Protein AF-A0A7G1IVB3-F1 (afdb_monomer)

Mean predicted aligned error: 8.94 Å

Structure (mmCIF, N/CA/C/O backbone):
data_AF-A0A7G1IVB3-F1
#
_e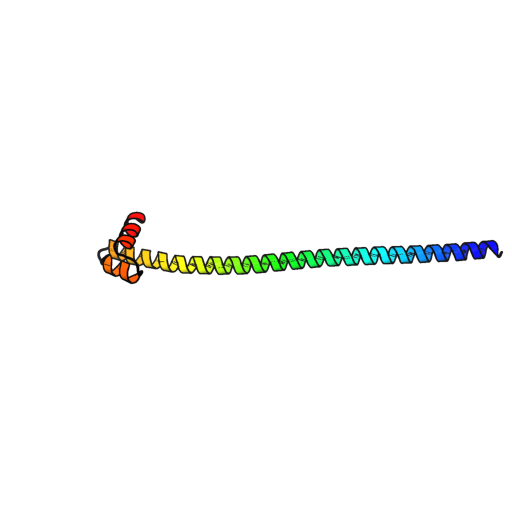ntry.id   AF-A0A7G1IVB3-F1
#
loop_
_atom_site.group_PDB
_atom_site.id
_atom_site.type_symbol
_atom_site.label_atom_id
_atom_site.label_alt_id
_atom_site.label_comp_id
_atom_site.label_asym_id
_atom_site.label_entity_id
_atom_site.label_seq_id
_atom_site.pdbx_PDB_ins_code
_atom_site.Cartn_x
_atom_site.Cartn_y
_atom_site.Cartn_z
_atom_site.occupancy
_atom_site.B_iso_or_equiv
_atom_site.auth_seq_id
_atom_site.auth_comp_id
_atom_site.auth_asym_id
_atom_site.auth_atom_id
_atom_site.pdbx_PDB_model_num
ATOM 1 N N . MET A 1 1 ? 46.970 3.910 -60.623 1.00 59.97 1 MET A N 1
ATOM 2 C CA . MET A 1 1 ? 45.615 3.324 -60.737 1.00 59.97 1 MET A CA 1
ATOM 3 C C . MET A 1 1 ? 45.331 2.323 -59.614 1.00 59.97 1 MET A C 1
ATOM 5 O O . MET A 1 1 ? 44.495 2.625 -58.779 1.00 59.97 1 MET A O 1
ATOM 9 N N . PHE A 1 2 ? 46.065 1.207 -59.491 1.00 60.31 2 PHE A N 1
ATOM 10 C CA . PHE A 1 2 ? 45.801 0.176 -58.461 1.00 60.31 2 PHE A CA 1
ATOM 11 C C . PHE A 1 2 ? 45.923 0.626 -56.986 1.00 60.31 2 PHE A C 1
ATOM 13 O O . PHE A 1 2 ? 45.246 0.075 -56.123 1.00 60.31 2 PHE A O 1
ATOM 20 N N . SER A 1 3 ? 46.752 1.627 -56.670 1.00 74.81 3 SER A N 1
ATOM 21 C CA . SER A 1 3 ? 46.978 2.102 -55.291 1.00 74.81 3 SER A CA 1
ATOM 22 C C . SER A 1 3 ? 45.893 3.039 -54.745 1.00 74.81 3 SER A C 1
ATOM 24 O O . SER A 1 3 ? 45.759 3.192 -53.535 1.00 74.81 3 SER A O 1
ATOM 26 N N . GLU A 1 4 ? 45.120 3.695 -55.610 1.00 78.81 4 GLU A N 1
ATOM 27 C CA . GLU A 1 4 ? 44.002 4.552 -55.189 1.00 78.81 4 GLU A CA 1
ATOM 28 C C . GLU A 1 4 ? 42.721 3.755 -54.994 1.00 78.81 4 GLU A C 1
ATOM 30 O O . GLU A 1 4 ? 41.970 4.019 -54.060 1.00 78.81 4 GLU A O 1
ATOM 35 N N . GLN A 1 5 ? 42.505 2.748 -55.838 1.00 84.06 5 GLN A N 1
ATOM 36 C CA . GLN A 1 5 ? 41.343 1.877 -55.742 1.00 84.06 5 GLN A CA 1
ATOM 37 C C . GLN A 1 5 ? 41.369 1.045 -54.453 1.00 84.06 5 GLN A C 1
ATOM 39 O O . GLN A 1 5 ? 40.388 1.057 -53.718 1.00 84.06 5 GLN A O 1
ATOM 44 N N . ARG A 1 6 ? 42.527 0.471 -54.092 1.00 84.06 6 ARG A N 1
ATOM 45 C CA . ARG A 1 6 ? 42.696 -0.220 -52.802 1.00 84.06 6 ARG A CA 1
ATOM 46 C C . ARG A 1 6 ? 42.478 0.685 -51.590 1.00 84.06 6 ARG A C 1
ATOM 48 O O . ARG A 1 6 ? 41.787 0.288 -50.663 1.00 84.06 6 ARG A O 1
ATOM 55 N N . ARG A 1 7 ? 42.976 1.928 -51.620 1.00 86.69 7 ARG A N 1
ATOM 56 C CA . ARG A 1 7 ? 42.722 2.895 -50.535 1.00 86.69 7 ARG A CA 1
ATOM 57 C C . ARG A 1 7 ? 41.236 3.221 -50.376 1.00 86.69 7 ARG A C 1
ATOM 59 O O . ARG A 1 7 ? 40.774 3.382 -49.254 1.00 86.69 7 ARG A O 1
ATOM 66 N N . ARG A 1 8 ? 40.486 3.325 -51.477 1.00 86.94 8 ARG A N 1
ATOM 67 C CA . ARG A 1 8 ? 39.034 3.567 -51.432 1.00 86.94 8 ARG A CA 1
ATOM 68 C C . ARG A 1 8 ? 38.263 2.360 -50.906 1.00 86.94 8 ARG A C 1
ATOM 70 O O . ARG A 1 8 ? 37.330 2.546 -50.137 1.00 86.94 8 ARG A O 1
ATOM 77 N N . GLU A 1 9 ? 38.652 1.152 -51.301 1.00 86.19 9 GLU A N 1
ATOM 78 C CA . GLU A 1 9 ? 38.057 -0.093 -50.797 1.00 86.19 9 GLU A CA 1
ATOM 79 C C . GLU A 1 9 ? 38.294 -0.250 -49.289 1.00 86.19 9 GLU A C 1
ATOM 81 O O . GLU A 1 9 ? 37.349 -0.497 -48.544 1.00 86.19 9 GLU A O 1
ATOM 86 N N . GLU A 1 10 ? 39.518 -0.002 -48.819 1.00 84.75 10 GLU A N 1
ATOM 87 C CA . GLU A 1 10 ? 39.855 -0.003 -47.389 1.00 84.75 10 GLU A CA 1
ATOM 88 C C . GLU A 1 10 ? 39.071 1.067 -46.613 1.00 84.75 10 GLU A C 1
ATOM 90 O O . GLU A 1 10 ? 38.531 0.789 -45.545 1.00 84.75 10 GLU A O 1
ATOM 95 N N . GLN A 1 11 ? 38.938 2.281 -47.157 1.00 88.75 11 GLN A N 1
ATOM 96 C CA . GLN A 1 11 ? 38.133 3.341 -46.537 1.00 88.75 11 GLN A CA 1
ATOM 97 C C . GLN A 1 11 ? 36.639 3.001 -46.479 1.00 88.75 11 GLN A C 1
ATOM 99 O O . GLN A 1 11 ? 35.984 3.316 -45.488 1.00 88.75 11 GLN A O 1
ATOM 104 N N . ALA A 1 12 ? 36.097 2.362 -47.517 1.00 90.25 12 ALA A N 1
ATOM 105 C CA . ALA A 1 12 ? 34.698 1.946 -47.549 1.00 90.25 12 ALA A CA 1
ATOM 106 C C . ALA A 1 12 ? 34.408 0.842 -46.521 1.00 90.25 12 ALA A C 1
ATOM 108 O O . ALA A 1 12 ? 33.379 0.896 -45.851 1.00 90.25 12 ALA A O 1
ATOM 109 N N . LEU A 1 13 ? 35.331 -0.112 -46.359 1.00 91.12 13 LEU A N 1
ATOM 110 C CA . LEU A 1 13 ? 35.256 -1.145 -45.321 1.00 91.12 13 LEU A CA 1
ATOM 111 C C . LEU A 1 13 ? 35.281 -0.527 -43.918 1.00 91.12 13 LEU A C 1
ATOM 113 O O . LEU A 1 13 ? 34.398 -0.804 -43.116 1.00 91.12 13 LEU A O 1
ATOM 117 N N . LEU A 1 14 ? 36.210 0.397 -43.653 1.00 92.12 14 LEU A N 1
ATOM 118 C CA . LEU A 1 14 ? 36.291 1.085 -42.359 1.00 92.12 14 LEU A CA 1
ATOM 119 C C . LEU A 1 14 ? 35.032 1.904 -42.041 1.00 92.12 14 LEU A C 1
ATOM 121 O O . LEU A 1 14 ? 34.577 1.922 -40.899 1.00 92.12 14 LEU A O 1
ATOM 125 N N . ALA A 1 15 ? 34.454 2.575 -43.039 1.00 92.88 15 ALA A N 1
ATOM 126 C CA . ALA A 1 15 ? 33.200 3.307 -42.871 1.00 92.88 15 ALA A CA 1
ATOM 127 C C . ALA A 1 15 ? 32.012 2.370 -42.596 1.00 92.88 15 ALA A C 1
ATOM 129 O O . ALA A 1 15 ? 31.146 2.707 -41.789 1.00 92.88 15 ALA A O 1
ATOM 130 N N . GLN A 1 16 ? 31.974 1.199 -43.240 1.00 93.06 16 GLN A N 1
ATOM 131 C CA . GLN A 1 16 ? 30.954 0.182 -42.994 1.00 93.06 16 GLN A CA 1
ATOM 132 C C . GLN A 1 16 ? 31.063 -0.392 -41.577 1.00 93.06 16 GLN A C 1
ATOM 134 O O . GLN A 1 16 ? 30.048 -0.469 -40.887 1.00 93.06 16 GLN A O 1
ATOM 139 N N . ASP A 1 17 ? 32.270 -0.743 -41.135 1.00 93.56 17 ASP A N 1
ATOM 140 C CA . ASP A 1 17 ? 32.511 -1.266 -39.787 1.00 93.56 17 ASP A CA 1
ATOM 141 C C . ASP A 1 17 ? 32.140 -0.228 -38.725 1.00 93.56 17 ASP A C 1
ATOM 143 O O . ASP A 1 17 ? 31.443 -0.543 -37.762 1.00 93.56 17 ASP A O 1
ATOM 147 N N . TYR A 1 18 ? 32.519 1.037 -38.938 1.00 94.25 18 TYR A N 1
ATOM 148 C CA . TYR A 1 18 ? 32.140 2.129 -38.046 1.00 94.25 18 TYR A CA 1
ATOM 149 C C . TYR A 1 18 ? 30.618 2.291 -37.959 1.00 94.25 18 TYR A C 1
ATOM 151 O O . TYR A 1 18 ? 30.071 2.332 -36.862 1.00 94.25 18 TYR A O 1
ATOM 159 N N . ALA A 1 19 ? 29.918 2.312 -39.098 1.00 95.50 19 ALA A N 1
ATOM 160 C CA . ALA A 1 19 ? 28.462 2.429 -39.123 1.00 95.50 19 ALA A CA 1
ATOM 161 C C . ALA A 1 19 ? 27.764 1.244 -38.433 1.00 95.50 19 ALA A C 1
ATOM 163 O O . ALA A 1 19 ? 26.765 1.439 -37.739 1.00 95.50 19 ALA A O 1
ATOM 164 N N . LEU A 1 20 ? 28.287 0.024 -38.597 1.00 95.81 20 LEU A N 1
ATOM 165 C CA . LEU A 1 20 ? 27.745 -1.167 -37.945 1.00 95.81 20 LEU A CA 1
ATOM 166 C C . LEU A 1 20 ? 27.935 -1.113 -36.425 1.00 95.81 20 LEU A C 1
ATOM 168 O O . LEU A 1 20 ? 27.002 -1.422 -35.682 1.00 95.81 20 LEU A O 1
ATOM 172 N N . GLU A 1 21 ? 29.118 -0.713 -35.963 1.00 95.06 21 GLU A N 1
ATOM 173 C CA . GLU A 1 21 ? 29.411 -0.578 -34.536 1.00 95.06 21 GLU A CA 1
ATOM 174 C C . GLU A 1 21 ? 28.592 0.550 -33.896 1.00 95.06 21 GLU A C 1
ATOM 176 O O . GLU A 1 21 ? 28.035 0.356 -32.816 1.00 95.06 21 GLU A O 1
ATOM 181 N N . THR A 1 22 ? 28.405 1.683 -34.583 1.00 95.31 22 THR A N 1
ATOM 182 C CA . THR A 1 22 ? 27.506 2.753 -34.122 1.00 95.31 22 THR A CA 1
ATOM 183 C C . THR A 1 22 ? 26.061 2.267 -34.025 1.00 95.31 22 THR A C 1
ATOM 185 O O . THR A 1 22 ? 25.441 2.417 -32.977 1.00 95.31 22 THR A O 1
ATOM 188 N N . ALA A 1 23 ? 25.539 1.604 -35.060 1.00 96.44 23 ALA A N 1
ATOM 189 C CA . ALA A 1 23 ? 24.172 1.082 -35.045 1.00 96.44 23 ALA A CA 1
ATOM 190 C C . ALA A 1 23 ? 23.954 0.032 -33.940 1.00 96.44 23 ALA A C 1
ATOM 192 O O . ALA A 1 23 ? 22.885 -0.021 -33.328 1.00 96.44 23 ALA A O 1
ATOM 193 N N . ARG A 1 24 ? 24.963 -0.802 -33.654 1.00 96.50 24 ARG A N 1
ATOM 194 C CA . ARG A 1 24 ? 24.925 -1.746 -32.527 1.00 96.50 24 ARG A CA 1
ATOM 195 C C . ARG A 1 24 ? 24.920 -1.030 -31.186 1.00 96.50 24 ARG A C 1
ATOM 197 O O . ARG A 1 24 ? 24.107 -1.386 -30.338 1.00 96.50 24 ARG A O 1
ATOM 204 N N . ALA A 1 25 ? 25.805 -0.054 -30.997 1.00 96.00 25 ALA A N 1
AT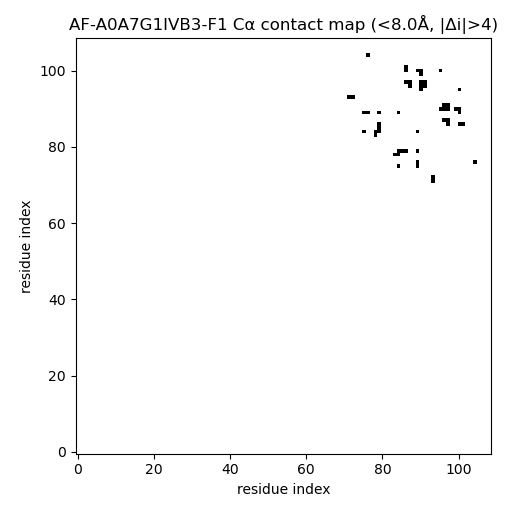OM 205 C CA . ALA A 1 25 ? 25.886 0.716 -29.762 1.00 96.00 25 ALA A CA 1
ATOM 206 C C . ALA A 1 25 ? 24.558 1.431 -29.475 1.00 96.00 25 ALA A C 1
ATOM 208 O O . ALA A 1 25 ? 23.990 1.243 -28.402 1.00 96.00 25 ALA A O 1
ATOM 209 N N . GLU A 1 26 ? 24.006 2.132 -30.468 1.00 96.19 26 GLU A N 1
ATOM 210 C CA . GLU A 1 26 ? 22.711 2.811 -30.362 1.00 96.19 26 GLU A CA 1
ATOM 211 C C . GLU A 1 26 ? 21.565 1.825 -30.101 1.00 96.19 26 GLU A C 1
ATOM 213 O O . GLU A 1 26 ? 20.694 2.081 -29.272 1.00 96.19 26 GLU A O 1
ATOM 218 N N . GLY A 1 27 ? 21.559 0.669 -30.773 1.00 97.31 27 GLY A N 1
ATOM 219 C CA . GLY A 1 27 ? 20.537 -0.356 -30.565 1.00 97.31 27 GLY A CA 1
ATOM 220 C C . GLY A 1 27 ? 20.562 -0.945 -29.152 1.00 97.31 27 GLY A C 1
ATOM 221 O O . GLY A 1 27 ? 19.506 -1.163 -28.554 1.00 97.31 27 GLY A O 1
ATOM 222 N N . VAL A 1 28 ? 21.757 -1.180 -28.603 1.00 97.00 28 VAL A N 1
ATOM 223 C CA . VAL A 1 28 ? 21.934 -1.657 -27.224 1.00 97.00 28 VAL A CA 1
ATOM 224 C C . VAL A 1 28 ? 21.526 -0.582 -26.225 1.00 97.00 28 VAL A C 1
ATOM 226 O O . VAL A 1 28 ? 20.788 -0.888 -25.291 1.00 97.00 28 VAL A O 1
ATOM 229 N N . GLU A 1 29 ? 21.957 0.661 -26.430 1.00 97.06 29 GLU A N 1
ATOM 230 C CA . GLU A 1 29 ? 21.618 1.790 -25.564 1.00 97.06 29 GLU A CA 1
ATOM 231 C C . GLU A 1 29 ? 20.102 2.010 -25.509 1.00 97.06 29 GLU A C 1
ATOM 233 O O . GLU A 1 29 ? 19.519 1.974 -24.427 1.00 97.06 29 GLU A O 1
ATOM 238 N N . GLN A 1 30 ? 19.436 2.090 -26.665 1.00 96.19 30 GLN A N 1
ATOM 239 C CA . GLN A 1 30 ? 17.980 2.239 -26.736 1.00 96.19 30 GLN A CA 1
ATOM 240 C C . GLN A 1 30 ? 17.238 1.045 -26.126 1.00 96.19 30 GLN A C 1
ATOM 242 O O . GLN A 1 30 ? 16.197 1.212 -25.489 1.00 96.19 30 GLN A O 1
ATOM 247 N N . GLY A 1 31 ? 17.735 -0.176 -26.343 1.00 97.62 31 GLY A N 1
ATOM 248 C CA . GLY A 1 31 ? 17.146 -1.381 -25.763 1.00 97.62 31 GLY A CA 1
ATOM 249 C C . GLY A 1 31 ? 17.238 -1.386 -24.238 1.00 97.62 31 GLY A C 1
ATOM 250 O O . GLY A 1 31 ? 16.258 -1.706 -23.562 1.00 97.62 31 GLY A O 1
ATOM 251 N N . LEU A 1 32 ? 18.394 -0.992 -23.703 1.00 97.50 32 LEU A N 1
ATOM 252 C CA . LEU A 1 32 ? 18.640 -0.910 -22.269 1.00 97.50 32 LEU A CA 1
ATOM 253 C C . LEU A 1 32 ? 17.805 0.199 -21.627 1.00 97.50 32 LEU A C 1
ATOM 255 O O . LEU A 1 32 ? 17.135 -0.057 -20.630 1.00 97.50 32 LEU A O 1
ATOM 259 N N . GLU A 1 33 ? 17.808 1.396 -22.211 1.00 97.12 33 GLU A N 1
ATOM 260 C CA . GLU A 1 33 ? 17.044 2.545 -21.723 1.00 97.12 33 GLU A CA 1
ATOM 261 C C . GLU A 1 33 ? 15.552 2.209 -21.655 1.00 97.12 33 GLU A C 1
ATOM 263 O O . GLU A 1 33 ? 14.955 2.264 -20.580 1.00 97.12 33 GLU A O 1
ATOM 268 N N . ARG A 1 34 ? 14.970 1.708 -22.754 1.00 96.12 34 ARG A N 1
ATOM 269 C CA . ARG A 1 34 ? 13.554 1.301 -22.784 1.00 96.12 34 ARG A CA 1
ATOM 270 C C . ARG A 1 34 ? 13.246 0.183 -21.795 1.00 96.12 34 ARG A C 1
ATOM 272 O O . ARG A 1 34 ? 12.189 0.198 -21.167 1.00 96.12 34 ARG A O 1
ATOM 279 N N . GLY A 1 35 ? 14.135 -0.802 -21.668 1.00 97.56 35 GLY A N 1
ATOM 280 C CA . GLY A 1 35 ? 13.963 -1.910 -20.731 1.00 97.56 35 GLY A CA 1
ATOM 281 C C . GLY A 1 35 ? 13.961 -1.442 -19.276 1.00 97.56 35 GLY A C 1
ATOM 282 O O . GLY A 1 35 ? 13.097 -1.850 -18.497 1.00 97.56 35 GLY A O 1
ATOM 283 N N . LEU A 1 36 ? 14.890 -0.553 -18.921 1.00 96.94 36 LEU A N 1
ATOM 284 C CA . LEU A 1 36 ? 15.006 0.017 -17.581 1.00 96.94 36 LEU A CA 1
ATOM 285 C C . LEU A 1 36 ? 13.841 0.947 -17.254 1.00 96.94 36 LEU A C 1
ATOM 287 O O . LEU A 1 36 ? 13.257 0.823 -16.178 1.00 96.94 36 LEU A O 1
ATOM 291 N N . GLU A 1 37 ? 13.478 1.850 -18.164 1.00 96.50 37 GLU A N 1
ATOM 292 C CA . GLU A 1 37 ? 12.346 2.757 -17.974 1.00 96.50 37 GLU A CA 1
ATOM 293 C C . GLU A 1 37 ? 11.047 1.983 -17.784 1.00 96.50 37 GLU A C 1
ATOM 295 O O . GLU A 1 37 ? 10.324 2.220 -16.815 1.00 96.50 37 GLU A O 1
ATOM 300 N N . ARG A 1 38 ? 10.783 1.005 -18.658 1.00 95.62 38 ARG A N 1
ATOM 301 C CA . ARG A 1 38 ? 9.579 0.179 -18.581 1.00 95.62 38 ARG A CA 1
ATOM 302 C C . ARG A 1 38 ? 9.545 -0.654 -17.307 1.00 95.62 38 ARG A C 1
ATOM 304 O O . ARG A 1 38 ? 8.549 -0.615 -16.593 1.00 95.62 38 ARG A O 1
ATOM 311 N N . GLY A 1 39 ? 10.632 -1.357 -16.987 1.00 97.25 39 GLY A N 1
ATOM 312 C CA . GLY A 1 39 ? 10.705 -2.173 -15.775 1.00 97.25 39 GLY A CA 1
ATOM 313 C C . GLY A 1 39 ? 10.548 -1.341 -14.500 1.00 97.25 39 GLY A C 1
ATOM 314 O O . GLY A 1 39 ? 9.872 -1.758 -13.560 1.00 97.25 39 GLY A O 1
ATOM 315 N N . ARG A 1 40 ? 11.114 -0.129 -14.477 1.00 97.31 40 ARG A N 1
ATOM 316 C CA . ARG A 1 40 ? 10.955 0.804 -13.359 1.00 97.31 40 ARG A CA 1
ATOM 317 C C . ARG A 1 40 ? 9.525 1.331 -13.258 1.00 97.31 40 ARG A C 1
ATOM 3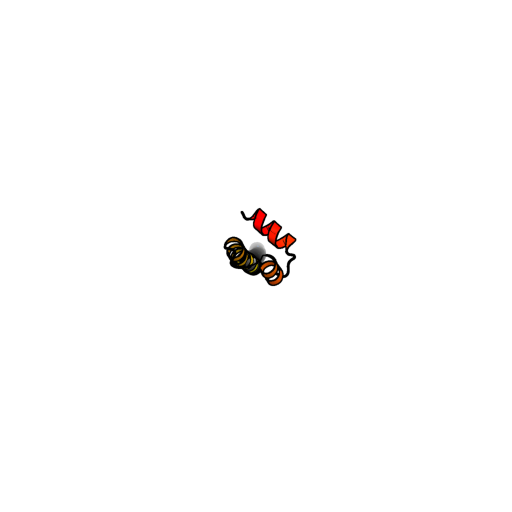19 O O . ARG A 1 40 ? 8.989 1.358 -12.154 1.00 97.31 40 ARG A O 1
ATOM 326 N N . ALA A 1 41 ? 8.926 1.755 -14.369 1.00 95.88 41 ALA A N 1
ATOM 327 C CA . ALA A 1 41 ? 7.558 2.265 -14.393 1.00 95.88 41 ALA A CA 1
ATOM 328 C C . ALA A 1 41 ? 6.561 1.192 -13.934 1.00 95.88 41 ALA A C 1
ATOM 330 O O . ALA A 1 41 ? 5.818 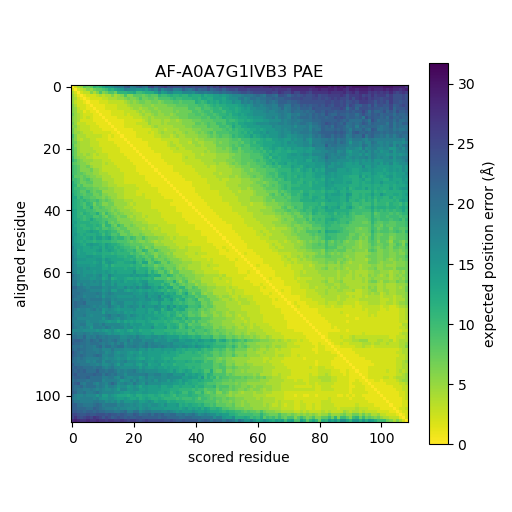1.427 -12.984 1.00 95.88 41 ALA A O 1
ATOM 331 N N . GLU A 1 42 ? 6.627 -0.007 -14.522 1.00 95.81 42 GLU A N 1
ATOM 332 C CA . GLU A 1 42 ? 5.761 -1.136 -14.164 1.00 95.81 42 GLU A CA 1
ATOM 333 C C . GLU A 1 42 ? 5.966 -1.562 -12.702 1.00 95.81 42 GLU A C 1
ATOM 335 O O . GLU A 1 42 ? 4.998 -1.802 -11.983 1.00 95.81 42 GLU A O 1
ATOM 340 N N . GLY A 1 43 ? 7.215 -1.612 -12.226 1.00 97.00 43 GLY A N 1
ATOM 341 C CA . GLY A 1 43 ? 7.515 -1.967 -10.838 1.00 97.00 43 GLY A CA 1
ATOM 342 C C . GLY A 1 43 ? 6.970 -0.957 -9.825 1.00 97.00 43 GLY A C 1
ATOM 343 O O . GLY A 1 43 ? 6.424 -1.351 -8.793 1.00 97.00 43 GLY A O 1
ATOM 344 N N . ILE A 1 44 ? 7.085 0.343 -10.118 1.00 96.69 44 ILE A N 1
ATOM 345 C CA . ILE A 1 44 ? 6.539 1.407 -9.266 1.00 96.69 44 ILE A CA 1
ATOM 346 C C . ILE A 1 44 ? 5.012 1.370 -9.276 1.00 96.69 44 ILE A C 1
ATOM 348 O O . ILE A 1 44 ? 4.402 1.430 -8.211 1.00 96.69 44 ILE A O 1
ATOM 352 N N . GLU A 1 45 ? 4.398 1.254 -10.452 1.00 96.06 45 GLU A N 1
ATOM 353 C CA . GLU A 1 45 ? 2.943 1.216 -10.598 1.00 96.06 45 GLU A CA 1
ATOM 354 C C . GLU A 1 45 ? 2.344 0.028 -9.840 1.00 96.06 45 GLU A C 1
ATOM 356 O O . GLU A 1 45 ? 1.491 0.221 -8.974 1.00 96.06 45 GLU A O 1
ATOM 361 N N . GLN A 1 46 ? 2.867 -1.182 -10.062 1.00 94.62 46 GLN A N 1
ATOM 362 C CA . GLN A 1 46 ? 2.397 -2.384 -9.370 1.00 94.62 46 GLN A CA 1
ATOM 363 C C . GLN A 1 46 ? 2.632 -2.312 -7.859 1.00 94.62 46 GLN A C 1
ATOM 365 O O . GLN A 1 46 ? 1.774 -2.727 -7.079 1.00 94.62 46 GLN A O 1
ATOM 370 N N . GLY A 1 47 ? 3.787 -1.795 -7.429 1.00 96.75 47 GLY A N 1
ATOM 371 C CA . GLY A 1 47 ? 4.103 -1.643 -6.010 1.00 96.75 47 GLY A CA 1
ATOM 372 C C . GLY A 1 47 ? 3.160 -0.667 -5.305 1.00 96.75 47 GLY A C 1
ATOM 373 O O . GLY A 1 47 ? 2.654 -0.968 -4.224 1.00 96.75 47 GLY A O 1
ATOM 374 N N . LEU A 1 48 ? 2.883 0.480 -5.931 1.00 96.38 48 LEU A N 1
ATOM 375 C CA . LEU A 1 48 ? 1.966 1.486 -5.397 1.00 96.38 48 LEU A CA 1
ATOM 376 C C . LEU A 1 48 ? 0.519 0.999 -5.393 1.00 96.38 48 LEU A C 1
ATOM 378 O O . LEU A 1 48 ? -0.184 1.205 -4.406 1.00 96.38 48 LEU A O 1
ATOM 382 N N . GLU A 1 49 ? 0.069 0.360 -6.472 1.00 95.50 49 GLU A N 1
ATOM 383 C CA . GLU A 1 49 ? -1.297 -0.143 -6.571 1.00 95.50 49 GLU A CA 1
ATOM 384 C C . GLU A 1 49 ? -1.572 -1.206 -5.504 1.00 95.50 49 GLU A C 1
ATOM 386 O O . GLU A 1 49 ? -2.543 -1.076 -4.756 1.00 95.50 49 GLU A O 1
ATOM 391 N N . ARG A 1 50 ? -0.677 -2.195 -5.365 1.00 93.94 50 ARG A N 1
ATOM 392 C CA . ARG A 1 50 ? -0.793 -3.243 -4.339 1.00 93.94 50 ARG A CA 1
ATOM 393 C C . ARG A 1 50 ? -0.719 -2.667 -2.933 1.00 93.94 50 ARG A C 1
ATOM 395 O O . ARG A 1 50 ? -1.617 -2.911 -2.135 1.00 93.94 50 ARG A O 1
ATOM 402 N N . GLY A 1 51 ? 0.288 -1.840 -2.650 1.00 96.31 51 GLY A N 1
ATOM 403 C CA . GLY A 1 51 ? 0.450 -1.234 -1.328 1.00 96.31 51 GLY A CA 1
ATOM 404 C C . GLY A 1 51 ? -0.745 -0.364 -0.927 1.00 96.31 51 GLY A C 1
ATOM 405 O O . GLY A 1 51 ? -1.173 -0.388 0.227 1.00 96.31 51 GLY A O 1
ATOM 406 N N . ARG A 1 52 ? -1.336 0.371 -1.879 1.00 96.25 52 ARG A N 1
ATOM 407 C CA . ARG A 1 52 ? -2.547 1.159 -1.630 1.00 96.25 52 ARG A CA 1
ATOM 408 C C . ARG A 1 52 ? -3.764 0.266 -1.410 1.00 96.25 52 ARG A C 1
ATOM 410 O O . ARG A 1 52 ? -4.523 0.539 -0.488 1.00 96.25 52 ARG A O 1
ATOM 417 N N . ALA A 1 53 ? -3.969 -0.751 -2.247 1.00 94.62 53 ALA A N 1
ATOM 418 C CA . ALA A 1 53 ? -5.104 -1.660 -2.121 1.00 94.62 53 ALA A CA 1
ATOM 419 C C . ALA A 1 53 ? -5.087 -2.375 -0.763 1.00 94.62 53 ALA A C 1
ATOM 421 O O . ALA A 1 53 ? -6.047 -2.261 -0.004 1.00 94.62 53 ALA A O 1
ATOM 422 N N . GLU A 1 54 ? -3.959 -2.995 -0.413 1.00 94.06 54 GLU A N 1
ATOM 423 C CA . GLU A 1 54 ? -3.782 -3.698 0.860 1.00 94.06 54 GLU A CA 1
ATOM 424 C C . GLU A 1 54 ? -3.906 -2.747 2.058 1.00 94.06 54 GLU A C 1
ATOM 426 O O . GLU A 1 54 ? -4.571 -3.061 3.045 1.00 94.06 54 GLU A O 1
ATOM 431 N N . GLY A 1 55 ? -3.304 -1.555 1.975 1.00 96.12 55 GLY A N 1
ATOM 432 C CA . GLY A 1 55 ? -3.373 -0.562 3.046 1.00 96.12 55 GLY A CA 1
ATOM 433 C C . GLY A 1 55 ? -4.790 -0.037 3.289 1.00 96.12 55 GLY A C 1
ATOM 434 O O . GLY A 1 55 ? -5.198 0.127 4.440 1.00 96.12 55 GLY A O 1
ATOM 435 N N . VAL A 1 56 ? -5.554 0.208 2.220 1.00 96.06 56 VAL A N 1
ATOM 436 C CA . VAL A 1 56 ? -6.953 0.649 2.317 1.00 96.06 56 VAL A CA 1
ATOM 437 C C . VAL A 1 56 ? -7.835 -0.464 2.865 1.00 96.06 56 VAL A C 1
ATOM 439 O O . VAL A 1 56 ? -8.629 -0.200 3.762 1.00 96.06 56 VAL A O 1
ATOM 442 N N . GLU A 1 57 ? -7.688 -1.691 2.370 1.00 94.56 57 GLU A N 1
ATOM 443 C CA . GLU A 1 57 ? -8.481 -2.836 2.820 1.00 94.56 57 GLU A CA 1
ATOM 444 C C . GLU A 1 57 ? -8.262 -3.109 4.313 1.00 94.56 57 GLU A C 1
ATOM 446 O O . GLU A 1 57 ? -9.216 -3.076 5.091 1.00 94.56 57 GLU A O 1
ATOM 451 N N . GLN A 1 58 ? -7.004 -3.244 4.743 1.00 93.44 58 GLN A N 1
ATOM 452 C CA . GLN A 1 58 ? -6.678 -3.485 6.152 1.00 93.44 58 GLN A CA 1
ATOM 453 C C . GLN A 1 58 ? -7.086 -2.313 7.050 1.00 93.44 58 GLN A C 1
ATOM 455 O O . GLN A 1 58 ? -7.547 -2.512 8.176 1.00 93.44 58 GLN A O 1
ATOM 460 N N . GLY A 1 59 ? -6.896 -1.076 6.581 1.00 95.56 59 GLY A N 1
ATOM 461 C CA . GLY A 1 59 ? -7.284 0.119 7.324 1.00 95.56 59 GLY A CA 1
ATOM 462 C C . GLY A 1 59 ? -8.797 0.210 7.515 1.00 95.56 59 GLY A C 1
ATOM 463 O O . GLY A 1 59 ? -9.263 0.509 8.616 1.00 95.56 59 GLY A O 1
ATOM 464 N N . LEU A 1 60 ? -9.561 -0.084 6.462 1.00 95.44 60 LEU A N 1
ATOM 465 C CA . LEU A 1 60 ? -11.017 -0.060 6.487 1.00 95.44 60 LEU A CA 1
ATOM 466 C C . LEU A 1 60 ? -11.581 -1.187 7.352 1.00 95.44 60 LEU A C 1
ATOM 468 O O . LEU A 1 60 ? -12.456 -0.923 8.170 1.00 95.44 60 LEU A O 1
ATOM 472 N N . GLU A 1 61 ? -11.076 -2.412 7.215 1.00 94.31 61 GLU A N 1
ATOM 473 C CA . GLU A 1 61 ? -11.523 -3.558 8.009 1.00 94.31 61 GLU A CA 1
ATOM 474 C C . GLU A 1 61 ? -11.309 -3.304 9.506 1.00 94.31 61 GLU A C 1
ATOM 476 O O . GLU A 1 61 ? -12.268 -3.319 10.280 1.00 94.31 61 GLU A O 1
ATOM 481 N N . ARG A 1 62 ? -10.086 -2.923 9.902 1.00 93.00 62 ARG A N 1
ATOM 482 C CA . ARG A 1 62 ? -9.773 -2.582 11.300 1.00 93.00 62 ARG A CA 1
ATOM 483 C C . ARG A 1 62 ? -10.595 -1.399 11.801 1.00 93.00 62 ARG A C 1
ATOM 485 O O . ARG A 1 62 ? -11.047 -1.402 12.944 1.00 93.00 62 ARG A O 1
ATOM 492 N N . GLY A 1 63 ? -10.782 -0.378 10.964 1.00 94.50 63 GLY A N 1
ATOM 493 C CA . GLY A 1 63 ? -11.584 0.796 11.300 1.00 94.50 63 GLY A CA 1
ATOM 494 C C . GLY A 1 63 ? -13.057 0.454 11.523 1.00 94.50 63 GLY A C 1
ATOM 495 O O . GLY A 1 63 ? -13.658 0.928 12.485 1.00 94.50 63 GLY A O 1
ATOM 496 N N . LEU A 1 64 ? -13.632 -0.400 10.676 1.00 93.25 64 LEU A N 1
ATOM 497 C CA . LEU A 1 64 ? -15.018 -0.847 10.787 1.00 93.25 64 LEU A CA 1
ATOM 498 C C . LEU A 1 64 ? -15.230 -1.779 11.979 1.00 93.25 64 LEU A C 1
ATOM 500 O O . LEU A 1 64 ? -16.220 -1.618 12.688 1.00 93.25 64 LEU A O 1
ATOM 504 N N . GLU A 1 65 ? -14.332 -2.734 12.222 1.00 91.19 65 GLU A N 1
ATOM 505 C CA . GLU A 1 65 ? -14.410 -3.602 13.403 1.00 91.19 65 GLU A CA 1
ATOM 506 C C . GLU A 1 65 ? -14.339 -2.786 14.689 1.00 91.19 65 GLU A C 1
ATOM 508 O O . GLU A 1 65 ? -15.218 -2.895 15.548 1.00 91.19 65 GLU A O 1
ATOM 513 N N . ARG A 1 66 ? -13.350 -1.894 14.783 1.00 90.31 66 ARG A N 1
ATOM 514 C CA . ARG A 1 66 ? -13.205 -0.998 15.927 1.00 90.31 66 ARG A CA 1
ATOM 515 C C . ARG A 1 66 ? -14.426 -0.097 16.091 1.00 90.31 66 ARG A C 1
ATOM 517 O O . ARG A 1 66 ? -14.954 -0.000 17.192 1.00 90.31 66 ARG A O 1
ATOM 524 N N . GLY A 1 67 ? -14.924 0.491 15.005 1.00 92.19 67 GLY A N 1
ATOM 525 C CA . GLY A 1 67 ? -16.112 1.343 15.024 1.00 92.19 67 GLY A CA 1
ATOM 526 C C . GLY A 1 67 ? -17.387 0.605 15.445 1.00 92.19 67 GLY A C 1
ATOM 527 O O . GLY A 1 67 ? -18.220 1.180 16.140 1.00 92.19 67 GLY A O 1
ATOM 528 N N . LYS A 1 68 ? -17.540 -0.678 15.091 1.00 90.19 68 LYS A N 1
ATOM 529 C CA . LYS A 1 68 ? -18.662 -1.509 15.558 1.00 90.19 68 LYS A CA 1
ATOM 530 C C . LYS A 1 68 ? -18.589 -1.766 17.061 1.00 90.19 68 LYS A C 1
ATOM 532 O O . LYS A 1 68 ? -19.607 -1.639 17.736 1.00 90.19 68 LYS A O 1
ATOM 537 N N . VAL A 1 69 ? -17.408 -2.103 17.581 1.00 87.88 69 VAL A N 1
ATOM 538 C CA . VAL A 1 69 ? -17.208 -2.345 19.019 1.00 87.88 69 VAL A CA 1
ATOM 539 C C . VAL A 1 69 ? -17.388 -1.051 19.815 1.00 87.88 69 VAL A C 1
ATOM 541 O O . VAL A 1 69 ? -18.165 -1.023 20.765 1.00 87.88 69 VAL A O 1
ATOM 544 N N . GLU A 1 70 ? -16.739 0.038 19.395 1.00 89.62 70 GLU A N 1
ATOM 545 C CA . GLU A 1 70 ? -16.849 1.351 20.044 1.00 89.62 70 GLU A CA 1
ATOM 546 C C . GLU A 1 70 ? -18.279 1.904 19.966 1.00 89.62 70 GLU A C 1
ATOM 548 O O . GLU A 1 70 ? -18.799 2.408 20.958 1.00 89.62 70 GLU A O 1
ATOM 553 N N . GLY A 1 71 ? -18.954 1.760 18.822 1.00 92.44 71 GLY A N 1
ATOM 554 C CA . GLY A 1 71 ? -20.349 2.169 18.653 1.00 92.44 71 GLY A CA 1
ATOM 555 C C . GLY A 1 71 ? -21.320 1.343 19.498 1.00 92.44 71 GLY A C 1
ATOM 556 O O . GLY A 1 71 ? -22.231 1.902 20.111 1.00 92.44 71 GLY A O 1
ATOM 557 N N . GLY A 1 72 ? -21.103 0.026 19.584 1.00 91.94 72 GLY A N 1
ATOM 558 C CA . GLY A 1 72 ? -21.864 -0.864 20.461 1.00 91.94 72 GLY A CA 1
ATOM 559 C C . GLY A 1 72 ? -21.693 -0.497 21.935 1.00 91.94 72 GLY A C 1
ATOM 560 O O . GLY A 1 72 ? -22.684 -0.370 22.656 1.00 91.94 72 GLY A O 1
ATOM 561 N N . PHE A 1 73 ? -20.455 -0.230 22.362 1.00 93.62 73 PHE A N 1
ATOM 562 C CA . PHE A 1 73 ? -20.179 0.281 23.702 1.00 93.62 73 PHE A CA 1
ATOM 563 C C . PHE A 1 73 ? -20.869 1.625 23.947 1.00 93.62 73 PHE A C 1
ATOM 565 O O . PHE A 1 73 ? -21.582 1.756 24.935 1.00 93.62 73 PHE A O 1
ATOM 572 N N . ALA A 1 74 ? -20.733 2.599 23.043 1.00 93.44 74 ALA A N 1
ATOM 573 C CA . ALA A 1 74 ? -21.339 3.920 23.199 1.00 93.44 74 ALA A CA 1
ATOM 574 C C . ALA A 1 74 ? -22.870 3.848 23.323 1.00 93.44 74 ALA A C 1
ATOM 576 O O . ALA A 1 74 ? -23.465 4.542 24.150 1.00 93.4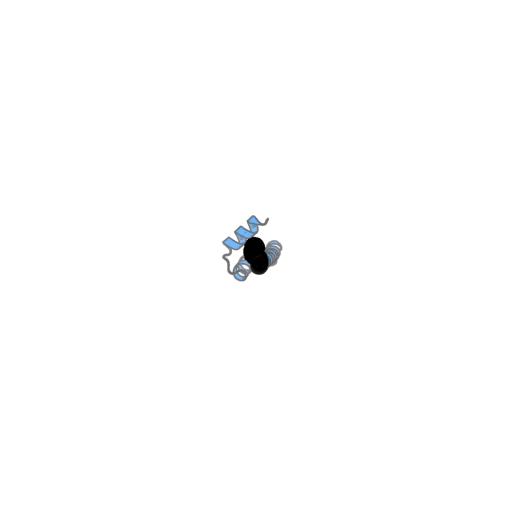4 74 ALA A O 1
ATOM 577 N N . MET A 1 75 ? -23.517 2.979 22.540 1.00 94.38 75 MET A N 1
ATOM 578 C CA . MET A 1 75 ? -24.956 2.738 22.640 1.00 94.38 75 MET A CA 1
ATOM 579 C C . MET A 1 75 ? -25.338 2.185 24.017 1.00 94.38 75 MET A C 1
ATOM 581 O O . MET A 1 75 ? -26.246 2.717 24.656 1.00 94.38 75 MET A O 1
ATOM 585 N N . LEU A 1 76 ? -24.645 1.147 24.492 1.00 94.25 76 LEU A N 1
ATOM 586 C CA . LEU A 1 76 ? -24.932 0.530 25.789 1.00 94.25 76 LEU A CA 1
ATOM 587 C C . LEU A 1 76 ? -24.611 1.470 26.956 1.00 94.25 76 LEU A C 1
ATOM 589 O O . LEU A 1 76 ? -25.418 1.593 27.873 1.00 94.25 76 LEU A O 1
ATOM 593 N N . ALA A 1 77 ? -23.500 2.201 26.889 1.00 94.12 77 ALA A N 1
ATOM 594 C CA . ALA A 1 77 ? -23.123 3.205 27.877 1.00 94.12 77 ALA A CA 1
ATOM 595 C C . ALA A 1 77 ? -24.189 4.304 27.998 1.00 94.12 77 ALA A C 1
ATOM 597 O O . ALA A 1 77 ? -24.540 4.702 29.106 1.00 94.12 77 ALA A O 1
ATOM 598 N N . ASN A 1 78 ? -24.771 4.756 26.882 1.00 94.25 78 ASN A N 1
ATOM 599 C CA . ASN A 1 78 ? -25.868 5.725 26.910 1.00 94.25 78 ASN A CA 1
ATOM 600 C C . ASN A 1 78 ? -27.122 5.179 27.606 1.00 94.25 78 ASN A C 1
ATOM 602 O O . ASN A 1 78 ? -27.753 5.908 28.369 1.00 94.25 78 ASN A O 1
ATOM 606 N N . LEU A 1 79 ? -27.478 3.912 27.375 1.00 94.94 79 LEU A N 1
ATOM 607 C CA . LEU A 1 79 ? -28.618 3.279 28.048 1.00 94.94 79 LEU A CA 1
ATOM 608 C C . LEU A 1 79 ? -28.373 3.121 29.552 1.00 94.94 79 LEU A C 1
ATOM 610 O O . LEU A 1 79 ? -29.280 3.369 30.347 1.00 94.94 79 LEU A O 1
ATOM 614 N N . VAL A 1 80 ? -27.145 2.767 29.938 1.00 95.19 80 VAL A N 1
ATOM 615 C CA . VAL A 1 80 ? -26.736 2.655 31.343 1.00 95.19 80 VAL A CA 1
ATOM 616 C C . VAL A 1 80 ? -26.789 4.014 32.039 1.00 95.19 80 VAL A C 1
ATOM 618 O O . VAL A 1 80 ? -27.407 4.137 33.093 1.00 95.19 80 VAL A O 1
ATOM 621 N N . ARG A 1 81 ? -26.261 5.073 31.412 1.00 92.62 81 ARG A N 1
ATOM 622 C CA . ARG A 1 81 ? -26.317 6.445 31.954 1.00 92.62 81 ARG A CA 1
ATOM 623 C C . ARG A 1 81 ? -27.738 6.981 32.108 1.00 92.62 81 ARG A C 1
ATOM 625 O O . ARG A 1 81 ? -28.005 7.756 33.018 1.00 92.62 81 ARG A O 1
ATOM 632 N N . GLN A 1 82 ? -28.657 6.570 31.237 1.00 94.38 82 GLN A N 1
ATOM 633 C CA . GLN A 1 82 ? -30.077 6.921 31.342 1.00 94.38 82 GLN A CA 1
ATOM 634 C C . GLN A 1 82 ? -30.827 6.080 32.391 1.00 94.38 82 GLN A C 1
ATOM 636 O O . GLN A 1 82 ? -32.024 6.280 32.586 1.00 94.38 82 GLN A O 1
ATOM 641 N N . GLY A 1 83 ? -30.155 5.127 33.048 1.00 93.75 83 GLY A N 1
ATOM 642 C CA . GLY A 1 83 ? -30.769 4.199 33.998 1.00 93.75 83 GLY A CA 1
ATOM 643 C C . GLY A 1 83 ? -31.716 3.187 33.345 1.00 93.75 83 GLY A C 1
ATOM 644 O O . GLY A 1 83 ? -32.508 2.555 34.039 1.00 93.75 83 GLY A O 1
ATOM 645 N N . LEU A 1 84 ? -31.662 3.038 32.016 1.00 95.31 84 LEU A N 1
ATOM 646 C CA . LEU A 1 84 ? -32.523 2.130 31.249 1.00 95.31 84 LEU A CA 1
ATOM 647 C C . LEU A 1 84 ? -31.975 0.701 31.203 1.00 95.31 84 LEU A C 1
ATOM 649 O O . LEU A 1 84 ? -3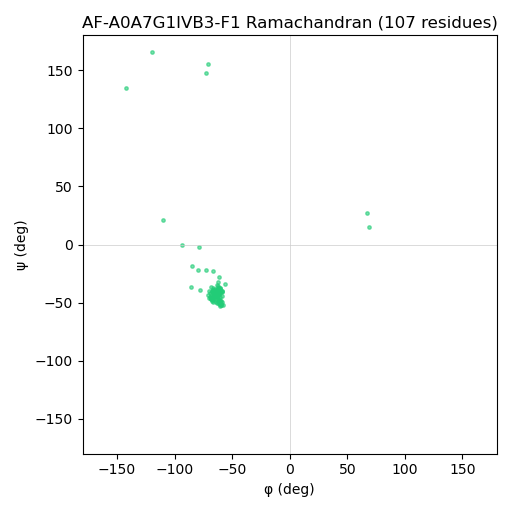2.713 -0.229 30.878 1.00 95.31 84 LEU A O 1
ATOM 653 N N . LEU A 1 85 ? -30.686 0.522 31.496 1.00 95.75 85 LEU A N 1
ATOM 654 C CA . LEU A 1 85 ? -30.013 -0.768 31.473 1.00 95.75 85 LEU A CA 1
ATOM 655 C C . LEU A 1 85 ? -29.000 -0.854 32.629 1.00 95.75 85 LEU A C 1
ATOM 657 O O . LEU A 1 85 ? -28.250 0.097 32.828 1.00 95.75 85 LEU A O 1
ATOM 661 N N . PRO A 1 86 ? -28.940 -1.960 33.386 1.00 95.69 86 PRO A N 1
ATOM 662 C CA . PRO A 1 86 ? -27.881 -2.166 34.372 1.00 95.69 86 PRO A CA 1
ATOM 663 C C . PRO A 1 86 ? -26.525 -2.473 33.711 1.00 95.69 86 PRO A C 1
ATOM 665 O O . PRO A 1 86 ? -26.472 -3.115 32.653 1.00 95.69 86 PRO A O 1
ATOM 668 N N . SER A 1 87 ? -25.429 -2.041 34.348 1.00 94.19 87 SER A N 1
ATOM 669 C CA . SER A 1 87 ? -24.045 -2.238 33.879 1.00 94.19 87 SER A CA 1
ATOM 670 C C . SER A 1 87 ? -23.709 -3.713 33.654 1.00 94.19 87 SER A C 1
ATOM 672 O O . SER A 1 87 ? -23.001 -4.046 32.708 1.00 94.19 87 SER A O 1
ATOM 674 N N . GLU A 1 88 ? -24.276 -4.609 34.463 1.00 95.38 88 GLU A N 1
ATOM 675 C CA . GLU A 1 88 ? -24.087 -6.057 34.366 1.00 95.38 88 GLU A CA 1
ATOM 676 C C . GLU A 1 88 ? -24.601 -6.629 33.043 1.00 95.38 88 GLU A C 1
ATOM 678 O O . GLU A 1 88 ? -23.996 -7.533 32.469 1.00 95.38 88 GLU A O 1
ATOM 683 N N . VAL A 1 89 ? -25.720 -6.101 32.543 1.00 94.56 89 VAL A N 1
ATOM 684 C CA . VAL A 1 89 ? -26.314 -6.557 31.281 1.00 94.56 89 VAL A CA 1
ATOM 685 C C . VAL A 1 89 ? -25.543 -5.978 30.097 1.00 94.56 89 VAL A C 1
ATOM 687 O O . VAL A 1 89 ? -25.303 -6.690 29.124 1.00 94.56 89 VAL A O 1
ATOM 690 N N . ALA A 1 90 ? -25.104 -4.718 30.178 1.00 94.38 90 ALA A N 1
ATOM 691 C CA . ALA A 1 90 ? -24.265 -4.120 29.138 1.00 94.38 90 ALA A CA 1
ATOM 692 C C . ALA A 1 90 ? -22.913 -4.833 29.007 1.00 94.38 90 ALA A C 1
ATOM 694 O O . ALA A 1 90 ? -22.486 -5.131 27.890 1.00 94.38 90 ALA A O 1
ATOM 695 N N . SER A 1 91 ? -22.257 -5.134 30.131 1.00 94.50 91 SER A N 1
ATOM 696 C CA . SER A 1 91 ? -20.940 -5.768 30.129 1.00 94.50 91 SER A CA 1
ATOM 697 C C . SER A 1 91 ? -21.002 -7.186 29.555 1.00 94.50 91 SER A C 1
ATOM 699 O O . SER A 1 91 ? -20.178 -7.539 28.711 1.00 94.50 91 SER A O 1
ATOM 701 N N . GLN A 1 92 ? -22.026 -7.970 29.922 1.00 94.31 92 GLN A N 1
ATOM 702 C CA . GLN A 1 92 ? -22.258 -9.302 29.354 1.00 94.31 92 GLN A CA 1
ATOM 703 C C . GLN A 1 92 ? -22.443 -9.252 27.837 1.00 94.31 92 GLN A C 1
ATOM 705 O O . GLN A 1 92 ? -21.894 -10.094 27.129 1.00 94.31 92 GLN A O 1
ATOM 710 N N . GLN A 1 93 ? -23.153 -8.241 27.330 1.00 91.69 93 GLN A N 1
ATOM 711 C CA . GLN A 1 93 ? -23.430 -8.122 25.900 1.00 91.69 93 GLN A CA 1
ATOM 712 C C . GLN A 1 93 ? -22.222 -7.722 25.058 1.00 91.69 93 GLN A C 1
ATOM 714 O O . GLN A 1 93 ? -22.179 -8.014 23.864 1.00 91.69 93 GLN A O 1
ATOM 719 N N . LEU A 1 94 ? -21.224 -7.105 25.685 1.00 91.00 94 LEU A N 1
ATOM 720 C CA . LEU A 1 94 ? -19.923 -6.837 25.080 1.00 91.00 94 LEU A CA 1
ATOM 721 C C . LEU A 1 94 ? -18.893 -7.937 25.378 1.00 91.00 94 LEU A C 1
ATOM 723 O O . LEU A 1 94 ? -17.756 -7.837 24.924 1.00 91.00 94 LEU A O 1
ATOM 727 N N . GLY A 1 95 ? -19.273 -8.977 26.128 1.00 92.06 95 GLY A N 1
ATOM 728 C CA . GLY A 1 95 ? -18.383 -10.073 26.506 1.00 92.06 95 GLY A CA 1
ATOM 729 C C . GLY A 1 95 ? -17.251 -9.659 27.452 1.00 92.06 95 GLY A C 1
ATOM 730 O O . GLY A 1 95 ? -16.198 -10.291 27.435 1.00 92.06 95 GLY A O 1
ATOM 731 N N . MET A 1 96 ? -17.448 -8.610 28.256 1.00 94.06 96 MET A N 1
ATOM 732 C CA . MET A 1 96 ? -16.461 -8.095 29.214 1.00 94.06 96 MET A CA 1
ATOM 733 C C . MET A 1 96 ? -16.982 -8.138 30.654 1.00 94.06 96 MET A C 1
ATOM 735 O O . MET A 1 96 ? -18.177 -8.323 30.912 1.00 94.06 96 MET A O 1
ATOM 739 N N . SER A 1 97 ? -16.076 -7.971 31.614 1.00 95.81 97 SER A N 1
ATOM 740 C CA . SER A 1 97 ? -16.447 -7.877 33.025 1.00 95.81 97 SER A CA 1
ATOM 741 C C . SER A 1 97 ? -17.153 -6.555 33.336 1.00 95.81 97 SER A C 1
ATOM 743 O O . SER A 1 97 ? -16.951 -5.541 32.667 1.00 95.81 97 SER A O 1
ATOM 745 N N . VAL A 1 98 ? -17.969 -6.556 34.392 1.00 95.56 98 VAL A N 1
ATOM 746 C CA . VAL A 1 98 ? -18.670 -5.351 34.863 1.00 95.56 98 VAL A CA 1
ATOM 747 C C . VAL A 1 98 ? -17.667 -4.252 35.212 1.00 95.56 98 VAL A C 1
ATOM 749 O O . VAL A 1 98 ? -17.816 -3.124 34.764 1.00 95.56 98 VAL A O 1
ATOM 752 N N . SER A 1 99 ? -16.585 -4.611 35.907 1.00 95.25 99 SER A N 1
ATOM 753 C CA . SER A 1 99 ? -15.504 -3.691 36.271 1.00 95.25 99 SER A CA 1
ATOM 754 C C . SER A 1 99 ? -14.802 -3.061 35.068 1.00 95.25 99 SER A C 1
ATOM 756 O O . SER A 1 99 ? -14.441 -1.890 35.116 1.00 95.25 99 SER A O 1
ATOM 758 N N . GLU A 1 100 ? -14.593 -3.814 33.982 1.00 93.94 100 GLU A N 1
ATOM 759 C CA . GLU A 1 100 ? -14.003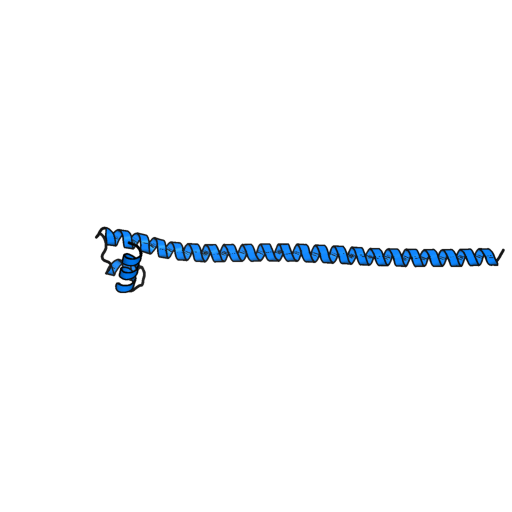 -3.264 32.753 1.00 93.94 100 GLU A CA 1
ATOM 760 C C . GLU A 1 100 ? -14.963 -2.292 32.071 1.00 93.94 100 GLU A C 1
ATOM 762 O O . GLU A 1 100 ? -14.548 -1.228 31.614 1.00 93.94 100 GLU A O 1
ATOM 767 N N . PHE A 1 101 ? -16.248 -2.643 32.028 1.00 94.19 101 PHE A N 1
ATOM 768 C CA . PHE A 1 101 ? -17.283 -1.792 31.460 1.00 94.19 101 PHE A CA 1
ATOM 769 C C . PHE A 1 101 ? -17.444 -0.484 32.246 1.00 94.19 101 PHE A C 1
ATOM 771 O O . PHE A 1 101 ? -17.481 0.584 31.640 1.00 94.19 101 PHE A O 1
ATOM 778 N N . GLU A 1 102 ? -17.477 -0.549 33.577 1.00 93.06 102 GLU A N 1
ATOM 779 C CA . GLU A 1 102 ? -17.557 0.621 34.461 1.00 93.06 102 GLU A CA 1
ATOM 780 C C . GLU A 1 102 ? -16.318 1.513 34.341 1.00 93.06 102 GLU A C 1
ATOM 782 O O . GLU A 1 102 ? -16.455 2.721 34.159 1.00 93.06 102 GLU A O 1
ATOM 787 N N . ALA A 1 103 ? -15.114 0.932 34.314 1.00 93.69 103 ALA A N 1
ATOM 788 C CA . ALA A 1 103 ? -13.881 1.686 34.084 1.00 93.69 103 ALA A CA 1
ATOM 789 C C . ALA A 1 103 ? -13.875 2.405 32.720 1.00 93.69 103 ALA A C 1
ATOM 791 O O . ALA A 1 103 ? -13.384 3.530 32.603 1.00 93.69 103 ALA A O 1
ATOM 792 N N . LEU A 1 104 ? -14.423 1.777 31.672 1.00 91.75 104 LEU A N 1
ATOM 793 C CA . LEU A 1 104 ? -14.609 2.432 30.374 1.00 91.75 104 LEU A CA 1
ATOM 794 C C . LEU A 1 104 ? -15.670 3.536 30.441 1.00 91.75 104 LEU A C 1
ATOM 796 O O . LEU A 1 104 ? -15.512 4.565 29.787 1.00 91.75 104 LEU A O 1
ATOM 800 N N . LEU A 1 105 ? -16.732 3.343 31.221 1.00 90.94 105 LEU A N 1
ATOM 801 C CA . LEU A 1 105 ? -17.792 4.330 31.410 1.00 90.94 105 LEU A CA 1
ATOM 802 C C . LEU A 1 105 ? -17.279 5.602 32.088 1.00 90.94 105 LEU A C 1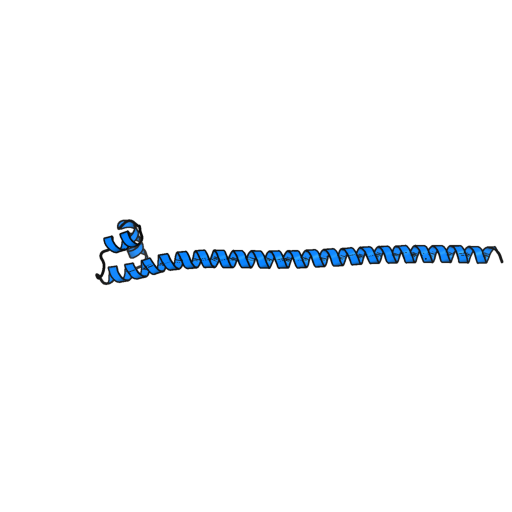
ATOM 804 O O . LEU A 1 105 ? -17.601 6.687 31.607 1.00 90.94 105 LEU A O 1
ATOM 808 N N . GLU A 1 106 ? -16.461 5.454 33.136 1.00 89.69 106 GLU A N 1
ATOM 809 C CA . GLU A 1 106 ? -15.800 6.554 33.856 1.00 89.69 106 GLU A CA 1
ATOM 810 C C . GLU A 1 106 ? -14.786 7.286 32.968 1.00 89.69 106 GLU A C 1
ATOM 812 O O . GLU A 1 106 ? -14.708 8.510 32.961 1.00 89.69 106 GLU A O 1
ATOM 817 N N . LYS A 1 107 ? -14.015 6.547 32.160 1.00 85.06 107 LYS A N 1
ATOM 818 C CA . LYS A 1 107 ? -13.024 7.137 31.243 1.00 85.06 107 LYS A CA 1
ATO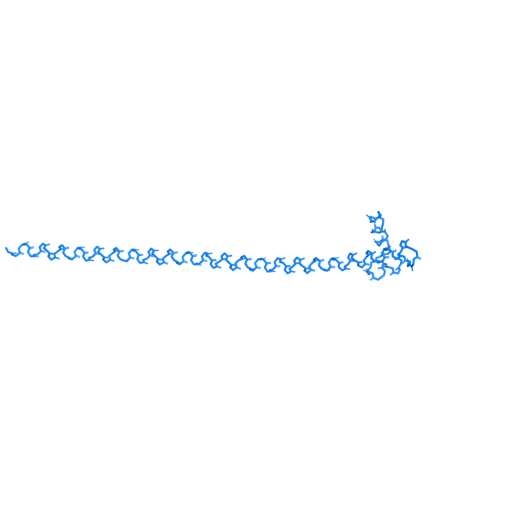M 819 C C . LYS A 1 107 ? -13.658 7.968 30.119 1.00 85.06 107 LYS A C 1
ATOM 821 O O . LYS A 1 107 ? -12.976 8.790 29.508 1.00 85.06 107 LYS A O 1
ATOM 826 N N . HIS A 1 108 ? -14.926 7.705 29.812 1.00 71.88 108 HIS A N 1
ATOM 827 C CA . HIS A 1 108 ? -15.699 8.362 28.761 1.00 71.88 108 HIS A CA 1
ATOM 828 C C . HIS A 1 108 ? -16.811 9.272 29.314 1.00 71.88 108 HIS A C 1
ATOM 830 O O . HIS A 1 108 ? -17.787 9.517 28.594 1.00 71.88 108 HIS A O 1
ATOM 836 N N . GLU A 1 109 ? -16.713 9.718 30.571 1.00 60.44 109 GLU A N 1
ATOM 837 C CA . GLU A 1 109 ? -17.451 10.887 31.090 1.00 60.44 109 GLU A CA 1
ATOM 838 C C . GLU A 1 109 ? -16.881 12.202 30.540 1.00 60.44 109 GLU A C 1
ATOM 840 O O . GLU A 1 109 ? -17.705 13.059 30.145 1.00 60.44 109 GLU A O 1
#

Radius of gyration: 38.17 Å; Cα contacts (8 Å, |Δi|>4): 27; chains: 1; bounding box: 80×21×97 Å

Solvent-accessible surface area (backbone atoms only — not comparable to full-atom values): 5931 Å² total; per-residue (Å²): 115,75,74,58,53,52,53,50,53,55,51,51,50,53,53,50,52,50,52,51,52,50,53,49,52,52,51,50,51,53,50,49,52,54,49,50,52,49,53,49,50,54,51,50,50,53,51,50,53,50,54,48,52,54,52,49,50,56,49,48,51,54,48,49,55,50,47,51,53,54,50,52,48,52,53,44,51,52,36,34,76,70,69,76,37,58,60,65,61,46,12,56,75,71,75,47,53,47,69,59,44,50,55,53,51,65,76,70,110

Sequence (109 aa):
MFSEQRRREEQALLAQDYALETARAEGVEQGLERGLERGRAEGIEQGLERGRAEGVEQGLERGLERGKVEGGFAMLANLVRQGLLPSEVASQQLGMSVSEFEALLEKHE

Organism: Streptococcus mitis (NCBI:txid28037)

pLDDT: mean 92.36, std 6.91, range [59.97, 97.62]

Foldseek 3Di:
DVVVVVVVVVVVVVVVVVVVVVVVVVVVVVVVVVVVVVVVVVVVVVVVVVCVVVCCVVVVVVVVVVCVLVVLLVVLLVCVVVVNDPLCVSQVVSVHDSVVSVVVSVVVD

Secondary structure (DSSP, 8-state):
-HHHHHHHHHHHHHHHHHHHHHHHHHHHHHHHHHHHHHHHHHHHHHHHHHHHHHHHHHHHHHHHHHHHHHHHHHHHHHHHHTTSS-HHHHHHHTTS-HHHHHHHHHHT-